Protein AF-A0A926AWS6-F1 (afdb_monomer_lite)

Radius of gyration: 15.78 Å; chains: 1; bounding box: 28×43×40 Å

pLDDT: mean 78.08, std 15.78, range [34.84, 94.19]

Structure (mmCIF, N/CA/C/O backbone):
data_AF-A0A926AWS6-F1
#
_entry.id   AF-A0A926AWS6-F1
#
loop_
_atom_site.group_PDB
_atom_site.id
_atom_site.type_symbol
_atom_site.label_atom_id
_atom_site.label_alt_id
_atom_site.label_comp_id
_atom_site.label_asym_id
_atom_site.label_entity_id
_atom_site.label_seq_id
_atom_site.pdbx_PDB_ins_code
_atom_site.Cartn_x
_atom_site.Cartn_y
_atom_site.Cartn_z
_atom_site.occupancy
_atom_site.B_iso_or_equiv
_atom_site.auth_seq_id
_atom_site.auth_comp_id
_atom_site.auth_asym_id
_atom_site.auth_atom_id
_atom_site.pdbx_PDB_model_num
ATOM 1 N N . MET A 1 1 ? 13.512 -31.534 -12.075 1.00 44.81 1 MET A N 1
ATOM 2 C CA . MET A 1 1 ? 13.551 -30.058 -12.141 1.00 44.81 1 MET A CA 1
ATOM 3 C C . MET A 1 1 ? 12.404 -29.537 -11.300 1.00 44.81 1 MET A C 1
ATOM 5 O O . MET A 1 1 ? 11.278 -29.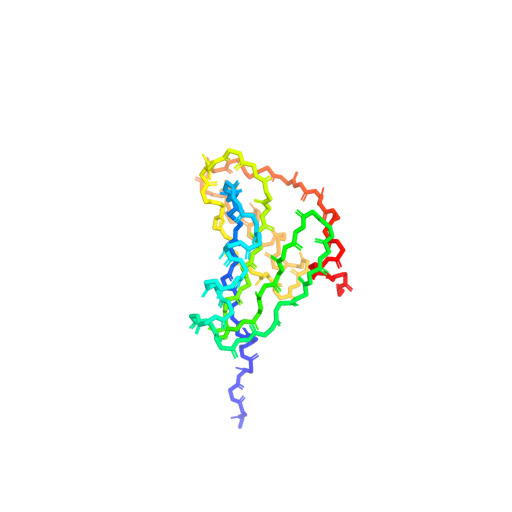947 -11.547 1.00 44.81 1 MET A O 1
ATOM 9 N N . LEU A 1 2 ? 12.682 -28.736 -10.272 1.00 34.84 2 LEU A N 1
ATOM 10 C CA . LEU A 1 2 ? 11.631 -28.034 -9.531 1.00 34.84 2 LEU A CA 1
ATOM 11 C C . LEU A 1 2 ? 11.178 -26.834 -10.377 1.00 34.84 2 LEU A C 1
ATOM 13 O O . LEU A 1 2 ? 12.038 -26.206 -11.001 1.00 34.84 2 LEU A O 1
ATOM 17 N N . PRO A 1 3 ? 9.870 -26.534 -10.453 1.00 36.94 3 PRO A N 1
ATOM 18 C CA . PRO A 1 3 ? 9.406 -25.334 -11.135 1.00 36.94 3 PRO A CA 1
ATOM 19 C C . PRO A 1 3 ? 10.056 -24.095 -10.498 1.00 36.94 3 PRO A C 1
ATOM 21 O O . PRO A 1 3 ? 10.328 -24.113 -9.291 1.00 36.94 3 PRO A O 1
ATOM 24 N N . PRO A 1 4 ? 10.329 -23.033 -11.279 1.00 42.03 4 PRO A N 1
ATOM 25 C CA . PRO A 1 4 ? 10.835 -21.786 -10.725 1.00 42.03 4 PRO A CA 1
ATOM 26 C C . PRO A 1 4 ? 9.882 -21.324 -9.623 1.00 42.03 4 PRO A C 1
ATOM 28 O O . PRO A 1 4 ? 8.672 -21.231 -9.838 1.00 42.03 4 PRO A O 1
ATOM 31 N N . GLN A 1 5 ? 10.421 -21.082 -8.428 1.00 42.06 5 GLN A N 1
ATOM 32 C CA . GLN A 1 5 ? 9.676 -20.433 -7.357 1.00 42.06 5 GLN A CA 1
ATOM 33 C C . GLN A 1 5 ? 9.385 -19.007 -7.820 1.00 42.06 5 GLN A C 1
ATOM 35 O O . GLN A 1 5 ? 10.226 -18.119 -7.709 1.00 42.06 5 GLN A O 1
ATOM 40 N N . ILE A 1 6 ? 8.209 -18.801 -8.406 1.00 43.06 6 ILE A N 1
ATOM 41 C CA . ILE A 1 6 ? 7.680 -17.468 -8.658 1.00 43.06 6 ILE A CA 1
ATOM 42 C C . ILE A 1 6 ? 7.452 -16.870 -7.269 1.00 43.06 6 ILE A C 1
ATOM 44 O O . ILE A 1 6 ? 6.558 -17.317 -6.547 1.00 43.06 6 ILE A O 1
ATOM 48 N N . SER A 1 7 ? 8.291 -15.910 -6.868 1.00 47.53 7 SER A N 1
ATOM 49 C CA . SER A 1 7 ? 8.003 -15.070 -5.703 1.00 47.53 7 SER A CA 1
ATOM 50 C C . SER A 1 7 ? 6.571 -14.555 -5.849 1.00 47.53 7 SER A C 1
ATOM 52 O O . SER A 1 7 ? 6.239 -14.029 -6.915 1.00 47.53 7 SER A O 1
ATOM 54 N N . PRO A 1 8 ? 5.692 -14.742 -4.849 1.00 57.75 8 PRO A N 1
ATOM 55 C CA . PRO A 1 8 ? 4.286 -14.412 -5.010 1.00 57.75 8 PRO A CA 1
ATOM 56 C C . PRO A 1 8 ? 4.171 -12.919 -5.309 1.00 57.75 8 PRO A C 1
ATOM 58 O O . PRO A 1 8 ? 4.607 -12.096 -4.503 1.00 57.75 8 PRO A O 1
ATOM 61 N N . ILE A 1 9 ? 3.615 -12.583 -6.479 1.00 58.50 9 ILE A N 1
ATOM 62 C CA . ILE A 1 9 ? 3.292 -11.205 -6.856 1.00 58.50 9 ILE A CA 1
ATOM 63 C C . ILE A 1 9 ? 2.461 -10.627 -5.714 1.00 58.50 9 ILE A C 1
ATOM 65 O O . ILE A 1 9 ? 1.384 -11.145 -5.414 1.00 58.50 9 ILE A O 1
ATOM 69 N N . ARG A 1 10 ? 2.977 -9.587 -5.053 1.00 68.88 10 ARG A N 1
ATOM 70 C CA . ARG A 1 10 ? 2.223 -8.879 -4.022 1.00 68.88 10 ARG A CA 1
ATOM 71 C C . ARG A 1 10 ? 1.528 -7.695 -4.656 1.00 68.88 10 ARG A C 1
ATOM 73 O O . ARG A 1 10 ? 2.198 -6.822 -5.198 1.00 68.88 10 ARG A O 1
ATOM 80 N N . VAL A 1 11 ? 0.207 -7.677 -4.596 1.00 78.50 11 VAL A N 1
ATOM 81 C CA . VAL A 1 11 ? -0.590 -6.495 -4.916 1.00 78.50 11 VAL A CA 1
ATOM 82 C C . VAL A 1 11 ? -0.323 -5.453 -3.839 1.00 78.50 11 VAL A C 1
ATOM 84 O O . VAL A 1 11 ? -0.430 -5.773 -2.663 1.00 78.50 11 VAL A O 1
ATOM 87 N N . HIS A 1 12 ? 0.017 -4.230 -4.229 1.00 84.19 12 HIS A N 1
ATOM 88 C CA . HIS A 1 12 ? 0.180 -3.094 -3.326 1.00 84.19 12 HIS A CA 1
ATOM 89 C C . HIS A 1 12 ? -1.016 -2.153 -3.457 1.00 84.19 12 HIS A C 1
ATOM 91 O O . HIS A 1 12 ? -1.395 -1.782 -4.567 1.00 84.19 12 HIS A O 1
ATOM 97 N N . LEU A 1 13 ? -1.617 -1.769 -2.337 1.00 85.19 13 LEU A N 1
ATOM 98 C CA . LEU A 1 13 ? -2.732 -0.830 -2.271 1.00 85.19 13 LEU A CA 1
ATOM 99 C C . LEU A 1 13 ? -2.394 0.296 -1.302 1.00 85.19 13 LEU A C 1
ATOM 101 O O . LEU A 1 13 ? -2.131 0.041 -0.131 1.00 85.19 13 LEU A O 1
ATOM 105 N N . GLU A 1 14 ? -2.480 1.543 -1.759 1.00 87.88 14 GLU A N 1
ATOM 106 C CA . GLU A 1 14 ? -2.407 2.717 -0.884 1.00 87.88 14 GLU A CA 1
ATOM 107 C C . GLU A 1 14 ? -3.784 3.357 -0.758 1.00 87.88 14 GLU A C 1
ATOM 109 O O . GLU A 1 14 ? 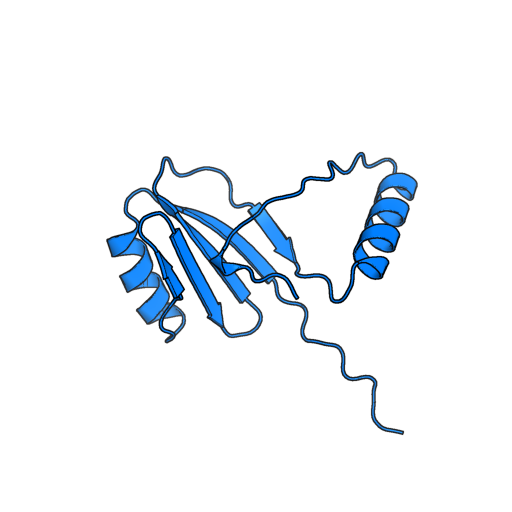-4.406 3.728 -1.760 1.00 87.88 14 GLU A O 1
ATOM 114 N N . LEU A 1 15 ? -4.243 3.526 0.482 1.00 86.56 15 LEU A N 1
ATOM 115 C CA . LEU A 1 15 ? -5.516 4.155 0.805 1.00 86.56 15 LEU A CA 1
ATOM 116 C C . LEU A 1 15 ? -5.303 5.339 1.741 1.00 86.56 15 LEU A C 1
ATOM 118 O O . LEU A 1 15 ? -4.688 5.213 2.799 1.00 86.56 15 LEU A O 1
ATOM 122 N N . ARG A 1 16 ? -5.894 6.483 1.391 1.00 88.50 16 ARG A N 1
ATOM 123 C CA . ARG A 1 16 ? -6.153 7.539 2.371 1.00 88.50 16 ARG A CA 1
ATOM 124 C C . ARG A 1 16 ? -7.506 7.300 3.023 1.00 88.50 16 ARG A C 1
ATOM 126 O O . ARG A 1 16 ? -8.508 7.147 2.326 1.00 88.50 16 ARG A O 1
ATOM 133 N N . VAL A 1 17 ? -7.522 7.271 4.347 1.00 89.12 17 VAL A N 1
ATOM 134 C CA . VAL A 1 17 ? -8.700 7.019 5.173 1.00 89.12 17 VAL A CA 1
ATOM 135 C C . VAL A 1 17 ? -8.962 8.210 6.085 1.00 89.12 17 VAL A C 1
ATOM 137 O O . VAL A 1 17 ? -8.036 8.843 6.581 1.00 89.12 17 VAL A O 1
ATOM 140 N N . SER A 1 18 ? -10.235 8.513 6.323 1.00 89.88 18 SER A N 1
ATOM 141 C CA . SER A 1 18 ? -10.637 9.656 7.152 1.00 89.88 18 SER A CA 1
ATOM 142 C C . SER A 1 18 ? -10.384 9.457 8.648 1.00 89.88 18 SER A C 1
ATOM 144 O O . SER A 1 18 ? -10.380 10.429 9.387 1.00 89.88 18 SER A O 1
ATOM 146 N N . ASP A 1 19 ? -10.247 8.205 9.084 1.00 90.69 19 ASP A N 1
ATOM 147 C CA . ASP A 1 19 ? -9.952 7.808 10.461 1.00 90.69 19 ASP A CA 1
ATOM 148 C C . ASP A 1 19 ? -9.059 6.566 10.396 1.00 90.69 19 ASP A C 1
ATOM 150 O O . ASP A 1 19 ? -9.504 5.472 10.010 1.00 90.69 19 ASP A O 1
ATOM 154 N N . LEU A 1 20 ? -7.776 6.752 10.706 1.00 91.88 20 LEU A N 1
ATOM 155 C CA . LEU A 1 20 ? -6.783 5.686 10.616 1.00 91.88 20 LEU A CA 1
ATOM 156 C C . LEU A 1 20 ? -7.034 4.597 11.664 1.00 91.88 20 LEU A C 1
ATOM 158 O O . LEU A 1 20 ? -6.988 3.415 11.332 1.00 91.88 20 LEU A O 1
ATOM 162 N N . SER A 1 21 ? -7.384 4.975 12.895 1.00 93.38 21 SER A N 1
ATOM 163 C CA . SER A 1 21 ? -7.603 4.032 14.000 1.00 93.38 21 SER A CA 1
ATOM 164 C C . SER A 1 21 ? -8.777 3.096 13.722 1.00 93.38 21 SER A C 1
ATOM 166 O O . SER A 1 21 ? -8.664 1.875 13.855 1.00 93.38 21 SER A O 1
ATOM 168 N N . ARG A 1 22 ? -9.903 3.652 13.264 1.00 93.19 22 ARG A N 1
ATOM 169 C CA . ARG A 1 22 ? -11.084 2.869 12.887 1.00 93.19 22 ARG A CA 1
ATOM 170 C C . ARG A 1 22 ? -10.802 1.957 11.697 1.00 93.19 22 ARG A C 1
ATOM 172 O O . ARG A 1 22 ? -11.268 0.818 11.670 1.00 93.19 22 ARG A O 1
ATOM 179 N N . SER A 1 23 ? -10.031 2.442 10.727 1.00 92.69 23 SER A N 1
ATOM 180 C CA . SER A 1 23 ? -9.652 1.654 9.553 1.00 92.69 23 SER A CA 1
ATOM 181 C C . SER A 1 23 ? -8.708 0.511 9.922 1.00 92.69 23 SER A C 1
ATOM 183 O O . SER A 1 23 ? -8.901 -0.603 9.445 1.00 92.69 23 SER A O 1
ATOM 185 N N . ILE A 1 24 ? -7.745 0.738 10.821 1.00 93.69 24 ILE A N 1
ATOM 186 C CA . ILE A 1 24 ? -6.866 -0.312 11.351 1.00 93.69 24 ILE A CA 1
ATOM 187 C C . ILE A 1 24 ? -7.691 -1.428 11.983 1.00 93.69 24 ILE A C 1
ATOM 189 O O . ILE A 1 24 ? -7.503 -2.583 11.616 1.00 93.69 24 ILE A O 1
ATOM 193 N N . ALA A 1 25 ? -8.633 -1.101 12.872 1.00 94.19 25 ALA A N 1
ATOM 194 C CA . ALA A 1 25 ? -9.469 -2.107 13.529 1.00 94.19 25 ALA A CA 1
ATOM 195 C C . ALA A 1 25 ? -10.292 -2.929 12.517 1.00 94.19 25 ALA A C 1
ATOM 197 O O . ALA A 1 25 ? -10.401 -4.156 12.627 1.00 94.19 25 ALA A O 1
ATOM 198 N N . PHE A 1 26 ? -10.832 -2.263 11.492 1.00 93.00 26 PHE A N 1
ATOM 199 C CA . PHE A 1 26 ? -11.539 -2.925 10.399 1.00 93.00 26 PHE A CA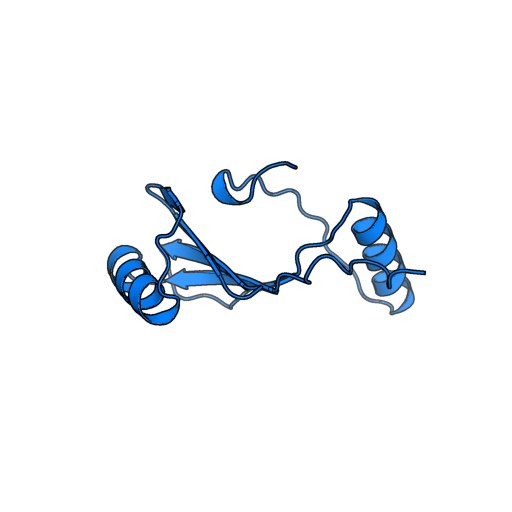 1
ATOM 200 C C . PHE A 1 26 ? -10.624 -3.891 9.633 1.00 93.00 26 PHE A C 1
ATOM 202 O O . PHE A 1 26 ? -10.941 -5.074 9.518 1.00 93.00 26 PHE A O 1
ATOM 209 N N . TYR A 1 27 ? -9.469 -3.424 9.151 1.00 92.06 27 TYR A N 1
ATOM 210 C CA . TYR A 1 27 ? -8.566 -4.251 8.347 1.00 92.06 27 TYR A CA 1
ATOM 211 C C . TYR A 1 27 ? -7.852 -5.334 9.162 1.00 92.06 27 TYR A C 1
ATOM 213 O O . TYR A 1 27 ? -7.610 -6.410 8.626 1.00 92.06 27 TYR A O 1
ATOM 221 N N . GLN A 1 28 ? -7.610 -5.126 10.458 1.00 93.50 28 GLN A N 1
ATOM 222 C CA . GLN A 1 28 ? -7.175 -6.184 11.379 1.00 93.50 28 GLN A CA 1
ATOM 223 C C . GLN A 1 28 ? -8.188 -7.328 11.433 1.00 93.50 28 GLN A C 1
ATOM 225 O O . GLN A 1 28 ? -7.801 -8.493 11.392 1.00 93.50 28 GLN A O 1
ATOM 230 N N . THR A 1 29 ? -9.481 -7.000 11.480 1.00 90.25 29 THR A N 1
ATOM 231 C CA . THR A 1 29 ? -10.560 -7.997 11.493 1.00 90.25 29 THR A CA 1
ATOM 232 C C . THR A 1 29 ? -10.666 -8.718 10.151 1.00 90.25 29 THR A C 1
ATOM 234 O O . THR A 1 29 ? -10.751 -9.941 10.112 1.00 90.25 29 THR A O 1
ATOM 237 N N . VAL A 1 30 ? -10.638 -7.969 9.044 1.00 86.12 30 VAL A N 1
ATOM 238 C CA . VAL A 1 30 ? -10.805 -8.518 7.689 1.00 86.12 30 VAL A CA 1
ATOM 239 C C . VAL A 1 30 ? -9.620 -9.383 7.266 1.00 86.12 30 VAL A C 1
ATOM 241 O O . VAL A 1 30 ? -9.815 -10.449 6.690 1.00 86.12 30 VAL A O 1
ATOM 244 N N . LEU A 1 31 ? -8.395 -8.927 7.533 1.00 88.31 31 LEU A N 1
ATOM 245 C CA . LEU A 1 31 ? -7.166 -9.597 7.102 1.00 88.31 31 LEU A CA 1
ATOM 246 C C . LEU A 1 31 ? -6.613 -10.564 8.155 1.00 88.31 31 LEU A C 1
ATOM 248 O O . LEU A 1 31 ? -5.615 -11.229 7.890 1.00 88.31 31 LEU A O 1
ATOM 252 N N . ALA A 1 32 ? -7.231 -10.619 9.341 1.00 90.25 32 ALA A N 1
ATOM 253 C CA . ALA A 1 32 ? -6.806 -11.436 10.477 1.00 90.25 32 ALA A CA 1
ATOM 254 C C . ALA A 1 32 ? -5.302 -11.297 10.804 1.00 90.25 32 ALA A C 1
ATOM 256 O O . ALA A 1 32 ? -4.644 -12.261 11.197 1.00 90.25 32 ALA A O 1
ATOM 257 N N . VAL A 1 33 ? -4.746 -10.092 10.631 1.00 89.19 33 VAL A N 1
ATOM 258 C CA . VAL A 1 33 ? -3.323 -9.798 10.839 1.00 89.19 33 VAL A CA 1
ATOM 259 C 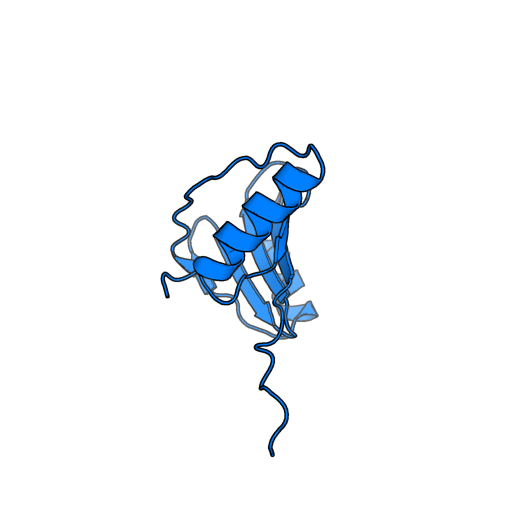C . VAL A 1 33 ? -3.148 -8.477 11.580 1.00 89.19 33 VAL A C 1
ATOM 261 O O . VAL A 1 33 ? -3.932 -7.540 11.420 1.00 89.19 33 VAL A O 1
ATOM 264 N N . VAL A 1 34 ? -2.092 -8.393 12.387 1.00 90.81 34 VAL A N 1
ATOM 265 C CA . VAL A 1 34 ? -1.685 -7.154 13.055 1.00 90.81 34 VAL A CA 1
ATOM 266 C C . VAL A 1 34 ? -0.796 -6.353 12.096 1.00 90.81 34 VAL A C 1
ATOM 268 O O . VAL A 1 34 ? 0.185 -6.907 11.599 1.00 90.81 34 VAL A O 1
ATOM 271 N N . PRO A 1 35 ? -1.110 -5.078 11.809 1.00 93.50 35 PRO A N 1
ATOM 272 C CA . PRO A 1 35 ? -0.283 -4.256 10.943 1.00 93.50 35 PRO A CA 1
ATOM 273 C C . PRO A 1 35 ? 0.980 -3.785 11.661 1.00 93.50 35 PRO A C 1
ATOM 275 O O . PRO A 1 35 ? 1.014 -3.663 12.888 1.00 93.50 35 PRO A O 1
ATOM 278 N N . VAL A 1 36 ? 1.981 -3.401 10.874 1.00 92.62 36 VAL A N 1
ATOM 279 C CA . VAL A 1 36 ? 3.003 -2.461 11.344 1.00 92.62 36 VAL A CA 1
ATOM 280 C C . VAL A 1 36 ? 2.349 -1.085 11.389 1.00 92.62 36 VAL A C 1
ATOM 282 O O . VAL A 1 36 ? 1.838 -0.614 10.374 1.00 92.62 36 VAL A O 1
ATOM 285 N N . HIS A 1 37 ? 2.309 -0.468 12.565 1.00 88.44 37 HIS A N 1
ATOM 286 C CA . HIS A 1 37 ? 1.611 0.795 12.790 1.00 88.44 37 HIS A CA 1
ATOM 287 C C . HIS A 1 37 ? 2.570 1.835 13.367 1.00 88.44 37 HIS A C 1
ATOM 289 O O . HIS A 1 37 ? 3.186 1.614 14.409 1.00 88.44 37 HIS A O 1
ATOM 295 N N . GLU A 1 38 ? 2.652 2.978 12.694 1.00 84.94 38 GLU A N 1
ATOM 296 C CA . GLU A 1 38 ? 3.326 4.186 13.159 1.00 84.94 38 GLU A CA 1
ATOM 297 C C . GLU A 1 38 ? 2.339 5.358 13.151 1.00 84.94 38 GLU A C 1
ATOM 299 O O . GLU A 1 38 ? 1.286 5.286 12.523 1.00 84.94 38 GLU A O 1
ATOM 304 N N . GLN A 1 39 ? 2.688 6.467 13.812 1.00 79.75 39 GLN A N 1
ATOM 305 C CA . GLN A 1 39 ? 1.798 7.620 14.031 1.00 79.75 39 GLN A CA 1
ATOM 306 C C . GLN A 1 39 ? 1.052 8.124 12.781 1.00 79.75 39 GLN A C 1
ATOM 308 O O . GLN A 1 39 ? -0.027 8.688 12.920 1.00 79.75 39 GLN A O 1
ATOM 313 N N . ALA A 1 40 ? 1.612 7.948 11.580 1.00 85.88 40 ALA A N 1
ATOM 314 C CA . ALA A 1 40 ? 1.041 8.461 10.336 1.00 85.88 40 ALA A CA 1
ATOM 315 C C . ALA A 1 40 ? 0.505 7.383 9.377 1.00 85.88 40 ALA A C 1
ATOM 317 O O . ALA A 1 40 ? -0.102 7.739 8.361 1.00 85.88 40 ALA A O 1
ATOM 318 N N . TYR A 1 41 ? 0.757 6.093 9.633 1.00 90.81 41 TYR A N 1
ATOM 319 C CA . TYR A 1 41 ? 0.395 5.037 8.688 1.00 90.81 41 TYR A CA 1
ATOM 320 C C . TYR A 1 41 ? 0.260 3.652 9.325 1.00 90.81 41 TYR A C 1
ATOM 322 O O . TYR A 1 41 ? 0.895 3.344 10.331 1.00 90.81 41 TYR A O 1
ATOM 330 N N . ALA A 1 42 ? -0.501 2.777 8.666 1.00 93.56 42 ALA A N 1
ATOM 331 C CA . ALA A 1 42 ? -0.542 1.351 8.978 1.00 93.56 42 ALA A CA 1
ATOM 332 C C . ALA A 1 42 ? -0.303 0.498 7.732 1.00 93.56 42 ALA A C 1
ATOM 334 O O . ALA A 1 42 ? -0.900 0.751 6.688 1.00 93.56 42 ALA A O 1
ATOM 335 N N . LEU A 1 43 ? 0.542 -0.523 7.859 1.00 92.50 43 LEU A N 1
ATOM 336 C CA . LEU A 1 43 ? 0.879 -1.459 6.795 1.00 92.50 43 LEU A CA 1
ATOM 337 C C . LEU A 1 43 ? 0.435 -2.878 7.153 1.00 92.50 43 LEU A C 1
ATOM 339 O O . LEU A 1 43 ? 0.888 -3.452 8.144 1.00 92.50 43 LEU A O 1
ATOM 343 N N . PHE A 1 44 ? -0.403 -3.460 6.303 1.00 90.81 44 PHE A N 1
ATOM 344 C CA . PHE A 1 44 ? -0.830 -4.852 6.373 1.00 90.81 44 PHE A CA 1
ATOM 345 C C . PHE A 1 44 ? -0.145 -5.669 5.281 1.00 90.81 44 PHE A C 1
ATOM 347 O O . PHE A 1 44 ? -0.130 -5.271 4.120 1.00 90.81 44 PHE A O 1
ATOM 354 N N . CYS A 1 45 ? 0.343 -6.853 5.644 1.00 88.50 45 CYS A N 1
ATOM 355 C CA . CYS A 1 45 ? 0.912 -7.821 4.712 1.00 88.50 45 CYS A CA 1
ATOM 356 C C . CYS A 1 45 ? 0.207 -9.168 4.900 1.00 88.50 45 CYS A C 1
ATOM 358 O O . CYS A 1 45 ? 0.535 -9.906 5.827 1.00 88.50 45 CYS A O 1
ATOM 360 N N . ALA A 1 46 ? -0.752 -9.502 4.036 1.00 84.19 46 ALA A N 1
ATOM 361 C CA . ALA A 1 46 ? -1.525 -10.744 4.139 1.00 84.19 46 ALA A CA 1
ATOM 362 C C . ALA A 1 46 ? -1.966 -11.248 2.761 1.00 84.19 46 ALA A C 1
ATOM 364 O O . ALA A 1 46 ? -2.308 -10.454 1.900 1.00 84.19 46 ALA A O 1
ATOM 365 N N . HIS A 1 47 ? -1.974 -12.567 2.541 1.00 82.31 47 HIS A N 1
ATOM 366 C CA . HIS A 1 47 ? -2.537 -13.201 1.332 1.00 82.31 47 HIS A CA 1
ATOM 367 C C . HIS A 1 47 ? -2.038 -12.652 -0.024 1.00 82.31 47 HIS A C 1
ATOM 369 O O . HIS A 1 47 ? -2.783 -12.638 -0.998 1.00 82.31 47 HIS A O 1
ATOM 375 N N . GLY A 1 48 ? -0.784 -12.193 -0.108 1.00 78.00 48 GLY A N 1
ATOM 376 C CA . GLY A 1 48 ? -0.264 -11.566 -1.333 1.00 78.00 48 GLY A CA 1
ATOM 377 C C . GLY A 1 48 ? -0.751 -10.127 -1.555 1.00 78.00 48 GLY A C 1
ATOM 378 O O . GLY A 1 48 ? -0.587 -9.594 -2.644 1.00 78.00 48 GLY A O 1
ATOM 379 N N . LEU A 1 49 ? -1.323 -9.492 -0.533 1.00 81.81 49 LEU A N 1
ATOM 380 C CA . LEU A 1 49 ? -1.650 -8.072 -0.473 1.00 81.81 49 LEU A CA 1
ATOM 381 C C . LEU A 1 49 ? -0.688 -7.353 0.485 1.00 81.81 49 LEU A C 1
ATOM 383 O O . LEU A 1 49 ? -0.430 -7.818 1.597 1.00 81.81 49 LEU A O 1
ATOM 387 N N . GLU A 1 50 ? -0.190 -6.209 0.040 1.00 88.25 50 GLU A N 1
ATOM 388 C CA . GLU A 1 50 ? 0.476 -5.165 0.810 1.00 88.25 50 GLU A CA 1
ATOM 389 C C . GLU A 1 50 ? -0.483 -3.964 0.824 1.00 88.25 50 GLU A C 1
ATOM 391 O O . GLU A 1 50 ? -0.789 -3.393 -0.218 1.00 88.25 50 GLU A O 1
ATOM 396 N N . LEU A 1 51 ? -1.072 -3.649 1.977 1.00 88.38 51 LEU A N 1
ATOM 397 C CA . LEU A 1 51 ? -2.066 -2.581 2.114 1.00 88.38 51 LEU A CA 1
ATOM 398 C C . LEU A 1 51 ? -1.538 -1.512 3.060 1.00 88.38 51 LEU A C 1
ATOM 400 O O . LEU A 1 51 ? -1.359 -1.762 4.251 1.00 88.38 51 LEU A O 1
ATOM 404 N N . LEU A 1 52 ? -1.348 -0.314 2.526 1.00 90.44 52 LEU A N 1
ATOM 405 C CA . LEU A 1 52 ? -0.819 0.842 3.223 1.00 90.44 52 LEU A CA 1
ATOM 406 C C . LEU A 1 52 ? -1.916 1.893 3.411 1.00 90.44 52 LEU A C 1
ATOM 408 O O . LEU A 1 52 ? -2.513 2.381 2.452 1.00 90.44 52 LEU A O 1
ATOM 412 N N . LEU A 1 53 ? -2.196 2.228 4.667 1.00 90.88 53 LEU A N 1
ATOM 413 C CA . LEU A 1 53 ? -3.216 3.190 5.067 1.00 90.88 53 LEU A CA 1
ATOM 414 C C . LEU A 1 53 ? -2.563 4.473 5.572 1.00 90.88 53 LEU A C 1
ATOM 416 O O . LEU A 1 53 ? -1.657 4.406 6.399 1.00 90.88 53 LEU A O 1
ATOM 420 N N . TYR A 1 54 ? -3.085 5.622 5.152 1.00 90.25 54 TYR A N 1
ATOM 421 C CA . TYR A 1 54 ? -2.716 6.944 5.662 1.00 90.25 54 TYR A CA 1
ATOM 422 C C . TYR A 1 54 ? -3.949 7.706 6.115 1.00 90.25 54 TYR A C 1
ATOM 424 O O . TYR A 1 54 ? -4.991 7.625 5.467 1.00 90.25 54 TYR A O 1
ATOM 432 N N . GLU A 1 55 ? -3.824 8.527 7.151 1.00 89.19 55 GLU A N 1
ATOM 433 C CA . GLU A 1 55 ? -4.892 9.464 7.487 1.00 89.19 55 GLU A CA 1
ATOM 434 C C . GLU A 1 55 ? -4.983 10.606 6.454 1.00 89.19 55 GLU A C 1
ATOM 436 O O . GLU A 1 55 ? -3.977 11.116 5.942 1.00 89.19 55 GLU A O 1
ATOM 441 N N . GLY A 1 56 ? -6.204 11.002 6.101 1.00 84.88 56 GLY A N 1
ATOM 442 C CA . GLY A 1 56 ? -6.465 12.161 5.254 1.00 84.88 56 GLY A CA 1
ATOM 443 C C . GLY A 1 56 ? -7.779 12.080 4.483 1.00 84.88 56 GLY A C 1
ATOM 444 O O . GLY A 1 56 ? -8.588 11.171 4.659 1.00 84.88 56 GLY A O 1
ATOM 445 N N . GLN A 1 57 ? -7.989 13.047 3.589 1.00 79.31 57 GLN A N 1
ATOM 446 C CA . GLN A 1 57 ? -9.137 13.030 2.687 1.00 79.31 57 GLN A CA 1
ATOM 447 C C . GLN A 1 57 ? -9.079 11.779 1.804 1.00 79.31 57 GLN A C 1
ATOM 449 O O . GLN A 1 57 ? -8.049 11.506 1.182 1.00 79.31 57 GLN A O 1
ATOM 454 N N . VAL A 1 58 ? -10.193 11.042 1.751 1.00 71.00 58 VAL A N 1
ATOM 455 C CA . VAL A 1 58 ? -10.343 9.868 0.886 1.00 71.00 58 VAL A CA 1
ATOM 456 C C . VAL A 1 58 ? -10.041 10.298 -0.549 1.00 71.00 58 VAL A C 1
ATOM 458 O O . VAL A 1 58 ? -10.718 11.150 -1.120 1.00 71.00 58 VAL A O 1
ATOM 461 N N . SER A 1 59 ? -8.963 9.752 -1.092 1.00 62.16 59 SER A N 1
ATOM 462 C CA . SER A 1 59 ? -8.369 10.112 -2.380 1.00 62.16 59 SER A CA 1
ATOM 463 C C . SER A 1 59 ? -8.069 8.815 -3.141 1.00 62.16 59 SER A C 1
ATOM 465 O O . SER A 1 59 ? -8.014 7.765 -2.492 1.00 62.16 59 SER A O 1
ATOM 467 N N . PRO A 1 60 ? -7.932 8.832 -4.483 1.00 53.59 60 PRO A N 1
ATOM 468 C CA . PRO A 1 60 ? -7.941 7.617 -5.281 1.00 53.59 60 PRO A CA 1
ATOM 469 C C . PRO A 1 60 ? -6.911 6.595 -4.806 1.00 53.59 60 PRO A C 1
ATOM 471 O O . PRO A 1 60 ? -5.760 6.927 -4.517 1.00 53.59 60 PRO A O 1
ATOM 474 N N . VAL A 1 61 ? -7.372 5.348 -4.780 1.00 65.06 61 VAL A N 1
ATOM 475 C CA . VAL A 1 61 ? -6.599 4.140 -4.512 1.00 65.06 61 VAL A CA 1
ATOM 476 C C . VAL A 1 61 ? -5.437 4.079 -5.496 1.00 65.06 61 VAL A C 1
ATOM 478 O O . VAL A 1 61 ? -5.657 3.971 -6.703 1.00 65.06 61 VAL A O 1
ATOM 481 N N . ARG A 1 62 ? -4.196 4.136 -5.009 1.00 66.75 62 ARG A N 1
ATOM 482 C CA . ARG A 1 62 ? -3.075 3.696 -5.842 1.00 66.75 62 ARG A CA 1
ATOM 483 C C . ARG A 1 62 ? -3.016 2.184 -5.745 1.00 66.75 62 ARG A C 1
ATOM 485 O O . ARG A 1 62 ? -2.948 1.636 -4.650 1.00 66.75 62 ARG A O 1
ATOM 492 N N . PHE A 1 63 ? -3.074 1.536 -6.898 1.00 70.25 63 PHE A N 1
ATOM 493 C CA . PHE A 1 63 ? -2.829 0.113 -7.047 1.00 70.25 63 PHE A CA 1
ATOM 494 C C . PHE A 1 63 ? -1.457 -0.060 -7.688 1.00 70.25 63 PHE A C 1
ATOM 496 O O . PHE A 1 63 ? -1.138 0.596 -8.680 1.00 70.25 63 PHE A O 1
ATOM 503 N N . GLY A 1 64 ? -0.656 -0.940 -7.118 1.00 73.38 64 GLY A N 1
ATOM 504 C CA . GLY A 1 64 ? 0.639 -1.324 -7.637 1.00 73.38 64 GLY A CA 1
ATOM 505 C C . GLY A 1 64 ? 0.881 -2.803 -7.407 1.00 73.38 64 GLY A C 1
ATOM 506 O O . GLY A 1 64 ? 0.022 -3.547 -6.935 1.00 73.38 64 GLY A O 1
ATOM 507 N N . PHE A 1 65 ? 2.081 -3.237 -7.738 1.00 73.62 65 PHE A N 1
ATOM 508 C CA . PHE A 1 65 ? 2.559 -4.568 -7.423 1.00 73.62 65 PHE A CA 1
ATOM 509 C C . PHE A 1 65 ? 4.026 -4.469 -7.042 1.00 73.62 65 PHE A C 1
ATOM 511 O O . PHE A 1 65 ? 4.778 -3.681 -7.622 1.00 73.62 65 PHE A O 1
ATOM 518 N N . ARG A 1 66 ? 4.435 -5.260 -6.053 1.00 73.00 66 ARG A N 1
ATOM 519 C CA . ARG A 1 66 ? 5.836 -5.341 -5.656 1.00 73.00 66 ARG A CA 1
ATOM 520 C C . ARG A 1 66 ? 6.600 -6.119 -6.718 1.00 73.00 66 ARG A C 1
ATOM 522 O O . ARG A 1 66 ? 6.269 -7.265 -7.021 1.00 73.00 66 ARG A O 1
ATOM 529 N N . LEU A 1 67 ? 7.627 -5.485 -7.266 1.00 75.12 67 LEU A N 1
ATOM 530 C CA . LEU A 1 67 ? 8.574 -6.132 -8.164 1.00 75.12 67 LEU A CA 1
ATOM 531 C C . LEU A 1 67 ? 9.606 -6.921 -7.359 1.00 75.12 67 LEU A C 1
ATOM 533 O O . LEU A 1 67 ? 9.918 -6.575 -6.220 1.00 75.12 67 LEU A O 1
ATOM 537 N N . SER A 1 68 ? 10.117 -8.001 -7.949 1.00 75.50 68 SER A N 1
ATOM 538 C CA . SER A 1 68 ? 11.072 -8.881 -7.266 1.00 75.50 68 SER A CA 1
ATOM 539 C C . SER A 1 68 ? 12.489 -8.308 -7.269 1.00 75.50 68 SER A C 1
ATOM 541 O O . SER A 1 68 ? 13.292 -8.665 -6.411 1.00 75.50 68 SER A O 1
ATOM 543 N N . SER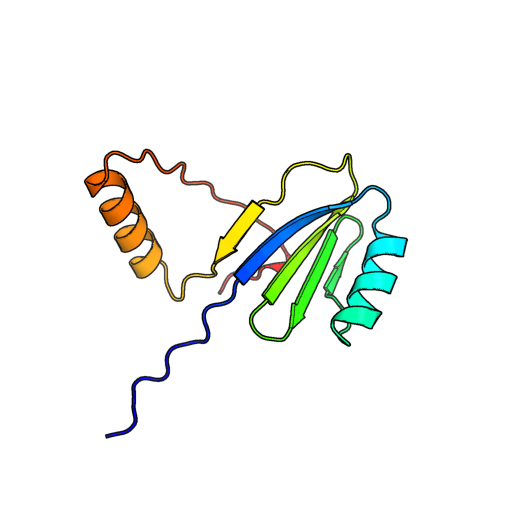 A 1 69 ? 12.804 -7.421 -8.218 1.00 79.50 69 SER A N 1
ATOM 544 C CA . SER A 1 69 ? 14.123 -6.811 -8.355 1.00 79.50 69 SER A CA 1
ATOM 545 C C . SER A 1 69 ? 14.080 -5.442 -9.042 1.00 79.50 69 SER A C 1
ATOM 547 O O . SER A 1 69 ? 13.127 -5.094 -9.741 1.00 79.50 69 SER A O 1
ATOM 549 N N . ALA A 1 70 ? 15.170 -4.682 -8.911 1.00 82.44 70 ALA A N 1
ATOM 550 C CA . ALA A 1 70 ? 15.364 -3.441 -9.663 1.00 82.44 70 ALA A CA 1
ATOM 551 C C . ALA A 1 70 ? 15.470 -3.674 -11.186 1.00 82.44 70 ALA A C 1
ATOM 553 O O . ALA A 1 70 ? 15.110 -2.794 -11.966 1.00 82.44 70 ALA A O 1
ATOM 554 N N . ALA A 1 71 ? 15.926 -4.854 -11.621 1.00 82.12 71 ALA A N 1
ATOM 555 C CA . ALA A 1 71 ? 15.983 -5.213 -13.040 1.00 82.12 71 ALA A CA 1
ATOM 556 C C . ALA A 1 71 ? 14.577 -5.372 -13.650 1.00 82.12 71 ALA A C 1
ATOM 558 O O . ALA A 1 71 ? 14.349 -4.969 -14.794 1.00 82.12 71 ALA A O 1
ATOM 559 N N . ASP A 1 72 ? 13.619 -5.881 -12.869 1.00 81.81 72 ASP A N 1
ATOM 560 C CA . ASP A 1 72 ? 12.216 -5.972 -13.290 1.00 81.81 72 ASP A CA 1
ATOM 561 C C . ASP A 1 72 ? 11.598 -4.580 -13.471 1.00 81.81 72 ASP A C 1
ATOM 563 O O . ASP A 1 72 ? 10.801 -4.376 -14.385 1.00 81.81 72 ASP A O 1
ATOM 567 N N . LEU A 1 73 ? 11.997 -3.603 -12.645 1.00 83.06 73 LEU A N 1
ATOM 568 C CA . LEU A 1 73 ? 11.538 -2.217 -12.773 1.00 83.06 73 LEU A CA 1
ATOM 569 C C . LEU A 1 73 ? 12.013 -1.591 -14.086 1.00 83.06 73 LEU A C 1
ATOM 571 O O . LEU A 1 73 ? 11.207 -1.014 -14.809 1.00 83.06 73 LEU A O 1
ATOM 575 N N . VAL A 1 74 ? 13.295 -1.757 -14.424 1.00 86.31 74 VAL A N 1
ATOM 576 C CA . VAL A 1 74 ? 13.851 -1.274 -15.701 1.00 86.31 74 VAL A CA 1
ATOM 577 C C . VAL A 1 74 ? 13.148 -1.940 -16.888 1.00 86.31 74 VAL A C 1
ATOM 579 O O . VAL A 1 74 ? 12.797 -1.271 -17.859 1.00 86.31 74 VAL A O 1
ATOM 582 N N . SER A 1 75 ? 12.893 -3.248 -16.799 1.00 86.00 75 SER A N 1
ATOM 583 C CA . SER A 1 75 ? 12.193 -3.999 -17.851 1.00 86.00 75 SER A CA 1
ATOM 584 C C . SER A 1 75 ? 10.748 -3.517 -18.035 1.00 86.00 75 SER A C 1
ATOM 586 O O . SER A 1 75 ? 10.276 -3.379 -19.164 1.00 86.00 75 SER A O 1
ATOM 588 N N . LEU A 1 76 ? 10.049 -3.216 -16.937 1.00 83.38 76 LEU A N 1
ATOM 589 C CA . LEU A 1 76 ? 8.698 -2.659 -16.969 1.00 83.38 76 LEU A CA 1
ATOM 590 C C . LEU A 1 76 ? 8.675 -1.245 -17.563 1.00 83.38 76 LEU A C 1
ATOM 592 O O . LEU A 1 76 ? 7.813 -0.960 -18.389 1.00 83.38 76 LEU A O 1
ATOM 596 N N . GLU A 1 77 ? 9.615 -0.373 -17.191 1.00 85.75 77 GLU A N 1
ATOM 597 C CA . GLU A 1 77 ? 9.731 0.977 -17.764 1.00 85.75 77 GLU A CA 1
ATOM 598 C C . GLU A 1 77 ? 9.926 0.920 -19.287 1.00 85.75 77 GLU A C 1
ATOM 600 O O . GLU A 1 77 ? 9.198 1.578 -20.029 1.00 85.75 77 GLU A O 1
ATOM 605 N N . GLN A 1 78 ? 10.841 0.071 -19.770 1.00 87.12 78 GLN A N 1
ATOM 606 C CA . GLN A 1 78 ? 11.062 -0.137 -21.207 1.00 87.12 78 GLN A CA 1
ATOM 607 C C . GLN A 1 78 ? 9.807 -0.657 -21.913 1.00 87.12 78 GLN A C 1
ATOM 609 O O . GLN A 1 78 ? 9.452 -0.179 -22.993 1.00 87.12 78 GLN A O 1
ATOM 614 N N . PHE A 1 79 ? 9.110 -1.616 -21.297 1.00 84.38 79 PHE A N 1
ATOM 615 C CA . PHE A 1 79 ? 7.847 -2.127 -21.814 1.00 84.38 79 PHE A CA 1
ATOM 616 C C . PHE A 1 79 ? 6.788 -1.020 -21.930 1.00 84.38 79 PHE A C 1
ATOM 618 O O . PHE A 1 79 ? 6.153 -0.911 -22.977 1.00 84.38 79 PHE A O 1
ATOM 625 N N . LEU A 1 80 ? 6.620 -0.176 -20.908 1.00 85.19 80 LEU A N 1
ATOM 626 C CA . LEU A 1 80 ? 5.660 0.933 -20.925 1.00 85.19 80 LEU A CA 1
ATOM 627 C C . LEU A 1 80 ? 5.999 1.961 -22.012 1.00 85.19 80 LEU A C 1
ATOM 629 O O . LEU A 1 80 ? 5.115 2.324 -22.787 1.00 85.19 80 LEU A O 1
ATOM 633 N N . HIS A 1 81 ? 7.273 2.338 -22.158 1.00 88.94 81 HIS A N 1
ATOM 634 C CA . HIS A 1 81 ? 7.708 3.226 -23.241 1.00 88.94 81 HIS A CA 1
ATOM 635 C C . HIS A 1 81 ? 7.463 2.622 -24.631 1.00 88.94 81 HIS A C 1
ATOM 637 O O . HIS A 1 81 ? 7.008 3.323 -25.530 1.00 88.94 81 HIS A O 1
ATOM 643 N N . SER A 1 82 ? 7.668 1.309 -24.816 1.00 90.19 82 SER A N 1
ATOM 644 C CA . SER A 1 82 ? 7.336 0.623 -26.081 1.00 90.19 82 SER A CA 1
ATOM 645 C C . SER A 1 82 ? 5.837 0.635 -26.420 1.00 90.19 82 SER A C 1
ATOM 647 O O . SER A 1 82 ? 5.450 0.328 -27.546 1.00 90.19 82 SER A O 1
ATOM 649 N N . ARG A 1 83 ? 4.990 0.973 -25.440 1.00 87.62 83 ARG A N 1
ATOM 650 C CA . ARG A 1 83 ? 3.538 1.139 -25.571 1.00 87.62 83 ARG A CA 1
ATOM 651 C C . ARG A 1 83 ? 3.115 2.605 -25.608 1.00 87.62 83 ARG A C 1
ATOM 653 O O . ARG A 1 83 ? 1.926 2.869 -25.466 1.00 87.62 83 ARG A O 1
ATOM 660 N N . GLU A 1 84 ? 4.065 3.526 -25.774 1.00 92.06 84 GLU A N 1
ATOM 661 C CA . GLU A 1 84 ? 3.823 4.974 -25.794 1.00 92.06 84 GLU A CA 1
ATOM 662 C C . GLU A 1 84 ? 3.178 5.484 -24.489 1.00 92.06 84 GLU A C 1
ATOM 664 O O . GLU A 1 84 ? 2.445 6.471 -24.471 1.00 92.06 84 GLU A O 1
ATOM 669 N N . LEU A 1 85 ? 3.439 4.792 -23.374 1.00 81.25 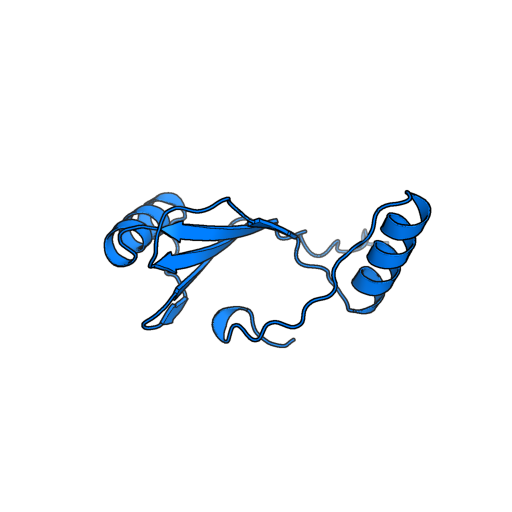85 LEU A N 1
ATOM 670 C CA . LEU A 1 85 ? 3.080 5.245 -22.035 1.00 81.25 85 LEU A CA 1
ATOM 671 C C . LEU A 1 85 ? 4.285 5.951 -21.406 1.00 81.25 85 LEU A C 1
ATOM 673 O O . LEU A 1 85 ? 5.415 5.483 -21.530 1.00 81.25 85 LEU A O 1
ATOM 677 N N . GLU A 1 86 ? 4.027 7.043 -20.684 1.00 87.25 86 GLU A N 1
ATOM 678 C CA . GLU A 1 86 ? 5.046 7.845 -19.996 1.00 87.25 86 GLU A CA 1
ATOM 679 C C . GLU A 1 86 ? 5.048 7.537 -18.486 1.00 87.25 86 GLU A C 1
ATOM 681 O O . GLU A 1 86 ? 4.310 8.172 -17.719 1.00 87.25 86 GLU A O 1
ATOM 686 N N . PRO A 1 87 ? 5.814 6.529 -18.019 1.00 82.69 87 PRO A N 1
ATOM 687 C CA . PRO A 1 87 ? 5.927 6.237 -16.599 1.00 82.69 87 PRO A CA 1
ATOM 688 C C . PRO A 1 87 ? 6.621 7.382 -15.855 1.00 82.69 87 PRO A C 1
ATOM 690 O O . PRO A 1 87 ? 7.648 7.905 -16.278 1.00 82.69 87 PRO A O 1
ATOM 693 N N . VAL A 1 88 ? 6.097 7.731 -14.679 1.00 83.38 88 VAL A N 1
ATOM 694 C CA . VAL A 1 88 ? 6.764 8.665 -13.765 1.00 83.38 88 VAL A CA 1
ATOM 695 C C . VAL A 1 88 ? 7.503 7.860 -12.709 1.00 83.38 88 VAL A C 1
ATOM 697 O O . VAL A 1 88 ? 6.879 7.309 -11.798 1.00 83.38 88 VAL A O 1
ATOM 700 N N . ARG A 1 89 ? 8.834 7.825 -12.796 1.00 80.44 89 ARG A N 1
ATOM 701 C CA . ARG A 1 89 ? 9.664 7.227 -11.749 1.00 80.44 89 ARG A CA 1
ATOM 702 C C . ARG A 1 89 ? 9.674 8.130 -10.522 1.00 80.44 89 ARG A C 1
ATOM 704 O O . ARG A 1 89 ? 9.883 9.338 -10.621 1.00 80.44 89 ARG A O 1
ATOM 711 N N . ARG A 1 90 ? 9.425 7.544 -9.355 1.00 75.00 90 ARG A N 1
ATOM 712 C CA . ARG A 1 90 ? 9.455 8.248 -8.073 1.00 75.00 90 ARG A CA 1
ATOM 713 C C . ARG A 1 90 ? 10.134 7.372 -7.043 1.00 75.00 90 ARG A C 1
ATOM 715 O O . ARG A 1 90 ? 9.830 6.188 -6.942 1.00 75.00 90 ARG A O 1
ATOM 722 N N . GLU A 1 91 ? 11.025 7.975 -6.276 1.00 72.94 91 GLU A N 1
ATOM 723 C CA . GLU A 1 91 ? 11.582 7.356 -5.084 1.00 72.94 91 GLU A CA 1
ATOM 724 C C . GLU A 1 91 ? 10.771 7.834 -3.887 1.00 72.94 91 GLU A C 1
ATOM 726 O O . GLU A 1 91 ? 10.579 9.034 -3.682 1.00 72.94 91 GLU A O 1
ATOM 731 N N . PHE A 1 92 ? 10.262 6.885 -3.111 1.00 66.06 92 PHE A N 1
ATOM 732 C CA . PHE A 1 92 ? 9.567 7.171 -1.870 1.00 66.06 92 PHE A CA 1
ATOM 733 C C . PHE A 1 92 ? 10.206 6.348 -0.769 1.00 66.06 92 PHE A C 1
ATOM 735 O O . PHE A 1 92 ? 10.376 5.138 -0.903 1.00 66.06 92 PHE A O 1
ATOM 742 N N . TYR A 1 93 ? 10.531 7.008 0.335 1.00 59.00 93 TYR A N 1
ATOM 743 C CA . TYR A 1 93 ? 10.912 6.324 1.553 1.00 59.00 93 TYR A CA 1
ATOM 744 C C . TYR A 1 93 ? 9.669 6.171 2.427 1.00 59.00 93 TYR A C 1
ATOM 746 O O . TYR A 1 93 ? 9.199 7.134 3.035 1.00 59.00 93 TYR A O 1
ATOM 754 N N . HIS A 1 94 ? 9.123 4.958 2.473 1.00 58.09 94 HIS A N 1
ATOM 755 C CA . HIS A 1 94 ? 8.152 4.573 3.489 1.00 58.09 94 HIS A CA 1
ATOM 756 C C . HIS A 1 94 ? 8.839 3.596 4.442 1.00 58.09 94 HIS A C 1
ATOM 758 O O . HIS A 1 94 ? 9.143 2.483 4.011 1.00 58.09 94 HIS A O 1
ATOM 764 N N . PRO A 1 95 ? 9.088 3.985 5.712 1.00 54.72 95 PRO A N 1
ATOM 765 C CA . PRO A 1 95 ? 9.787 3.142 6.684 1.00 54.72 95 PRO A CA 1
ATOM 766 C C . PRO A 1 95 ? 9.202 1.724 6.771 1.00 54.72 95 PRO A C 1
ATOM 768 O O . PRO A 1 95 ? 9.945 0.755 6.891 1.00 54.72 95 PRO A O 1
ATOM 771 N N . GLY A 1 96 ? 7.881 1.595 6.609 1.00 52.09 96 GLY A N 1
ATOM 772 C CA . GLY A 1 96 ? 7.173 0.318 6.649 1.00 52.09 96 GLY A CA 1
ATOM 773 C C . GLY A 1 96 ? 7.360 -0.576 5.423 1.00 52.09 96 GLY A C 1
ATOM 774 O O . GLY A 1 96 ? 7.215 -1.785 5.549 1.00 52.09 96 GLY A O 1
ATOM 775 N N . LEU A 1 97 ? 7.704 -0.033 4.249 1.00 58.97 97 LEU A N 1
ATOM 776 C CA . LEU A 1 97 ? 7.843 -0.835 3.022 1.00 58.97 97 LEU A CA 1
ATOM 777 C C . LEU A 1 97 ? 9.169 -1.601 2.936 1.00 58.97 97 LEU A C 1
ATOM 779 O O . LEU A 1 97 ? 9.273 -2.528 2.129 1.00 58.97 97 LEU A O 1
ATOM 783 N N . GLY A 1 98 ? 10.129 -1.267 3.807 1.00 48.72 98 GLY A N 1
ATOM 784 C CA . GLY A 1 98 ? 11.408 -1.955 3.951 1.00 48.72 98 GLY A CA 1
ATOM 785 C C . GLY A 1 98 ? 12.293 -1.862 2.706 1.00 48.72 98 GLY A C 1
ATOM 786 O O . GLY A 1 98 ? 11.958 -2.366 1.635 1.00 48.72 98 GLY A O 1
ATOM 787 N N . VAL A 1 99 ? 13.477 -1.271 2.864 1.00 43.97 99 VAL A N 1
ATOM 788 C CA . VAL A 1 99 ? 14.565 -1.438 1.895 1.00 43.97 99 VAL A CA 1
ATOM 789 C C . VAL A 1 99 ? 15.019 -2.896 1.989 1.00 43.97 99 VAL A C 1
ATOM 791 O O . VAL A 1 99 ? 15.591 -3.297 3.001 1.00 43.97 99 VAL A O 1
ATOM 794 N N . THR A 1 100 ? 14.707 -3.699 0.976 1.00 39.47 100 THR A N 1
ATOM 795 C CA . THR A 1 100 ? 15.489 -4.903 0.658 1.00 39.47 100 THR A CA 1
ATOM 796 C C . THR A 1 100 ? 16.510 -4.538 -0.392 1.00 39.47 100 THR A C 1
ATOM 798 O O . THR A 1 100 ? 16.054 -3.999 -1.428 1.00 39.47 100 THR A O 1
#

Secondary structure (DSSP, 8-state):
-PPP--PPPEEEEEEEES-HHHHHHHHHHHHTSPPEEETTEEEEEETTEEEEEEESS--PPEEEEE-S-HHHHHHHHHHHHTTT----------GGG---

Foldseek 3Di:
DDPPPPPQWAKEKEWADQDQVVVQVVCCVVQVDHFDDDPAWTWDDHDSYTYIYGYDDTDDMDIDIDDPDPVVVVVVCVVCVVVVHDDDDDDDDDVRVDDD

Sequence (100 aa):
MLPPQISPIRVHLELRVSDLSRSIAFYQTVLAVVPVHEQAYALFCAHGLELLLYEGQVSPVRFGFRLSSAADLVSLEQFLHSRELEPVRREFYHPGLGVT